Protein AF-A0A815XJ61-F1 (afdb_monomer_lite)

Foldseek 3Di:
DALLVQLLVVCCVVCVDDDLPDFPVNDDPVVLVVSSVVSCVVPVPHPQDSVNSNVSRRVSSPVNNVVVVVVPPPPDDDDDDDD

Sequence (83 aa):
DSSTTTARAILKYLYPRPSPNFKLSDIHPTTAAYIVDCSKNCHPDDRSTTKQIRRSMSNYFASIKHRKKRKTILLNAGGGRNQ

Radius of gyration: 16.84 Å; chains: 1; bounding box: 46×34×33 Å

Organism: NCBI:txid433720

pLDDT: mean 82.9, std 18.17, range [42.72, 96.62]

Secondary structure (DSSP, 8-state):
--HHHHHHHHHHHH-SS--TT--GGGS-HHHHHHHHHHHHHT-TT----HHHHHHHHHHHHHHHHHHHHTTS-----------

Structure (mmCIF, N/CA/C/O backbone):
data_AF-A0A815XJ61-F1
#
_entry.id   AF-A0A815XJ61-F1
#
loop_
_atom_site.group_PDB
_atom_site.id
_atom_site.type_symbol
_atom_site.label_atom_id
_atom_site.label_alt_id
_atom_site.label_comp_id
_atom_site.label_asym_id
_atom_site.label_entity_id
_atom_site.label_seq_id
_atom_site.pdbx_PDB_ins_code
_atom_site.Cartn_x
_atom_site.Cartn_y
_atom_site.Cartn_z
_atom_site.occupancy
_atom_site.B_iso_or_equiv
_atom_site.auth_seq_id
_atom_site.auth_comp_id
_atom_site.auth_asym_id
_atom_site.auth_atom_id
_atom_site.pdbx_PDB_model_num
ATOM 1 N N . ASP A 1 1 ? -6.022 0.879 -13.317 1.00 66.81 1 ASP A N 1
ATOM 2 C CA . ASP A 1 1 ? -5.683 0.917 -11.873 1.00 66.81 1 ASP A CA 1
ATOM 3 C C . ASP A 1 1 ? -4.242 1.376 -11.666 1.00 66.81 1 ASP A C 1
ATOM 5 O O . ASP A 1 1 ? -3.471 1.285 -12.610 1.00 66.81 1 ASP A O 1
ATOM 9 N N . SER A 1 2 ? -3.892 1.934 -10.500 1.00 90.31 2 SER A N 1
ATOM 10 C CA . SER A 1 2 ? -2.544 2.467 -10.196 1.00 90.31 2 SER A CA 1
ATOM 11 C C . SER A 1 2 ? -1.869 1.690 -9.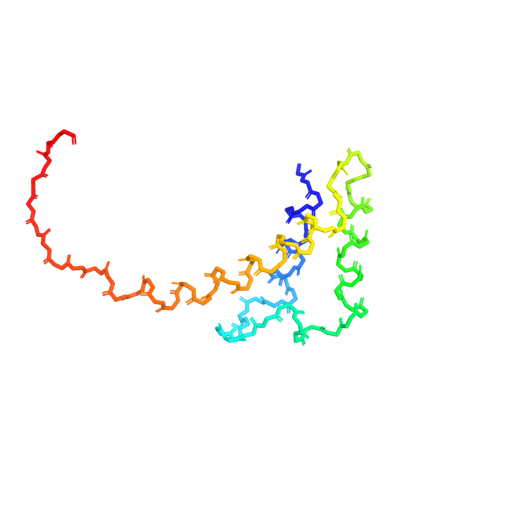061 1.00 90.31 2 SER A C 1
ATOM 13 O O . SER A 1 2 ? -2.551 1.055 -8.251 1.00 90.31 2 SER A O 1
ATOM 15 N N . SER A 1 3 ? -0.546 1.821 -8.909 1.00 95.25 3 SER A N 1
ATOM 16 C CA . SER A 1 3 ? 0.226 1.237 -7.799 1.00 95.25 3 SER A CA 1
ATOM 17 C C . SER A 1 3 ? -0.342 1.646 -6.439 1.00 95.25 3 SER A C 1
ATOM 19 O O . SER A 1 3 ? -0.343 0.866 -5.491 1.00 95.25 3 SER A O 1
ATOM 21 N N . THR A 1 4 ? -0.879 2.865 -6.311 1.00 95.31 4 THR A N 1
ATOM 22 C CA . THR A 1 4 ? -1.502 3.307 -5.051 1.00 95.31 4 THR A CA 1
ATOM 23 C C . THR A 1 4 ? -2.820 2.597 -4.744 1.00 95.31 4 THR A C 1
ATOM 25 O O . THR A 1 4 ? -3.123 2.389 -3.565 1.00 95.31 4 THR A O 1
ATOM 28 N N . THR A 1 5 ? -3.593 2.218 -5.765 1.00 94.81 5 THR A N 1
ATOM 29 C CA . THR A 1 5 ? -4.829 1.434 -5.620 1.00 94.81 5 THR A CA 1
ATOM 30 C C . THR A 1 5 ? -4.498 -0.010 -5.263 1.00 94.81 5 THR A C 1
ATOM 32 O O . THR A 1 5 ? -5.064 -0.545 -4.308 1.00 94.81 5 THR A O 1
ATOM 35 N N . THR A 1 6 ? -3.519 -0.602 -5.944 1.00 96.00 6 THR A N 1
ATOM 36 C CA . THR A 1 6 ? -3.063 -1.975 -5.690 1.00 96.00 6 THR A CA 1
ATOM 37 C C . THR A 1 6 ? -2.477 -2.125 -4.291 1.00 96.00 6 THR A C 1
ATOM 39 O O . THR A 1 6 ? -2.885 -3.023 -3.555 1.00 96.00 6 THR A O 1
ATOM 42 N N . ALA A 1 7 ? -1.672 -1.167 -3.825 1.00 96.44 7 ALA A N 1
ATOM 43 C CA . ALA A 1 7 ? -1.175 -1.161 -2.448 1.00 96.44 7 ALA A CA 1
ATOM 44 C C . ALA A 1 7 ? -2.308 -1.156 -1.409 1.00 96.44 7 ALA A C 1
ATOM 46 O O . ALA A 1 7 ? -2.234 -1.843 -0.390 1.00 96.44 7 ALA A O 1
ATOM 47 N N . ARG A 1 8 ? -3.390 -0.402 -1.660 1.00 94.38 8 ARG A N 1
ATOM 48 C CA . ARG A 1 8 ? -4.568 -0.385 -0.775 1.00 94.38 8 ARG A CA 1
ATOM 49 C C . ARG A 1 8 ? -5.336 -1.703 -0.817 1.00 94.38 8 ARG A C 1
ATOM 51 O O . ARG A 1 8 ? -5.848 -2.117 0.222 1.00 94.38 8 ARG A O 1
ATOM 58 N N . ALA A 1 9 ? -5.429 -2.347 -1.978 1.00 94.94 9 ALA A N 1
ATOM 59 C CA . ALA A 1 9 ? -6.062 -3.655 -2.116 1.00 94.94 9 ALA A CA 1
ATOM 60 C C . ALA A 1 9 ? -5.289 -4.727 -1.334 1.00 94.94 9 ALA A C 1
ATOM 62 O O . ALA A 1 9 ? -5.893 -5.437 -0.528 1.00 94.94 9 ALA A O 1
ATOM 63 N N . ILE A 1 10 ? -3.959 -4.761 -1.473 1.00 95.69 10 ILE A N 1
ATOM 64 C CA . ILE A 1 10 ? -3.086 -5.670 -0.718 1.00 95.69 10 ILE A CA 1
ATOM 65 C C . ILE A 1 10 ? -3.223 -5.417 0.789 1.00 95.69 10 ILE A C 1
ATOM 67 O O . ILE A 1 10 ? -3.431 -6.354 1.556 1.00 95.69 10 ILE A O 1
ATOM 71 N N . LEU A 1 11 ? -3.196 -4.153 1.231 1.00 94.50 11 LEU A N 1
ATOM 72 C CA . LEU A 1 11 ? -3.402 -3.822 2.645 1.00 94.50 11 LEU A CA 1
ATOM 73 C C . LEU A 1 11 ? -4.759 -4.281 3.175 1.00 94.50 11 LEU A C 1
ATOM 75 O O . LEU A 1 11 ? -4.828 -4.785 4.289 1.00 94.50 11 LEU A O 1
ATOM 79 N N . LYS A 1 12 ? -5.833 -4.129 2.394 1.00 93.81 12 LYS A N 1
ATOM 80 C CA . LYS A 1 12 ? -7.170 -4.597 2.779 1.00 93.81 12 LYS A CA 1
ATOM 81 C C . LYS A 1 12 ? -7.231 -6.121 2.892 1.00 93.81 12 LYS A C 1
ATOM 83 O O . LYS A 1 12 ? -7.969 -6.618 3.736 1.00 93.81 12 LYS A O 1
ATOM 88 N N . TYR A 1 13 ? -6.489 -6.838 2.053 1.00 94.44 13 TYR A N 1
ATOM 89 C CA . TYR A 1 13 ? -6.406 -8.295 2.099 1.00 94.44 13 TYR A CA 1
ATOM 90 C C . TYR A 1 13 ? -5.624 -8.784 3.325 1.00 94.44 13 TYR A C 1
ATOM 92 O O . TYR A 1 13 ? -6.123 -9.619 4.072 1.00 94.44 13 TYR A O 1
ATOM 100 N N . LEU A 1 14 ? -4.439 -8.217 3.576 1.00 93.31 14 LEU A N 1
ATOM 101 C CA . LEU A 1 14 ? -3.585 -8.595 4.711 1.00 93.31 14 LEU A CA 1
ATOM 102 C C . LEU A 1 14 ? -4.151 -8.132 6.060 1.00 93.31 14 LEU A C 1
ATOM 104 O O . LEU A 1 14 ? -4.022 -8.817 7.070 1.00 93.31 14 LEU A O 1
ATOM 108 N N . TYR A 1 15 ? -4.792 -6.966 6.075 1.00 92.50 15 TYR A N 1
ATOM 109 C CA . TYR A 1 15 ? -5.344 -6.334 7.266 1.00 92.50 15 TYR A CA 1
ATOM 110 C C . TYR A 1 15 ? -6.810 -5.961 7.009 1.00 92.50 15 TYR A C 1
ATOM 112 O O . TYR A 1 15 ? -7.126 -4.790 6.818 1.00 92.50 15 TYR A O 1
ATOM 120 N N . PRO A 1 16 ? -7.751 -6.921 7.008 1.00 87.88 16 PRO A N 1
ATOM 121 C CA . PRO A 1 16 ? -9.158 -6.633 6.717 1.00 87.88 16 PRO A CA 1
ATOM 122 C C . PRO A 1 16 ? -9.863 -5.867 7.846 1.00 87.88 16 PRO A C 1
ATOM 124 O O . PRO A 1 16 ? -10.832 -5.142 7.603 1.00 87.88 16 PRO A O 1
ATOM 127 N N . ARG A 1 17 ? -9.393 -6.024 9.093 1.00 85.31 17 ARG A N 1
ATOM 128 C CA . ARG A 1 17 ? -9.945 -5.390 10.305 1.00 85.31 17 ARG A CA 1
ATOM 129 C C . ARG A 1 17 ? -8.835 -4.948 11.273 1.00 85.31 17 ARG A C 1
ATOM 131 O O . ARG A 1 17 ? -8.788 -5.432 12.402 1.00 85.31 17 ARG A O 1
ATOM 138 N N . PRO A 1 18 ? -7.921 -4.056 10.860 1.00 86.94 18 PRO A N 1
ATOM 139 C CA . PRO A 1 18 ? -6.859 -3.593 11.737 1.00 86.94 18 PRO A CA 1
ATOM 140 C C . PRO A 1 18 ? -7.457 -2.779 12.889 1.00 86.94 18 PRO A C 1
ATOM 142 O O . PRO A 1 18 ? -8.532 -2.177 12.767 1.00 86.94 18 PRO A O 1
ATOM 145 N N . SER A 1 19 ? -6.749 -2.751 14.017 1.00 86.38 19 SER A N 1
ATOM 146 C CA . SER A 1 19 ? -7.130 -1.911 15.152 1.00 86.38 19 SER A CA 1
ATOM 147 C C . SER A 1 19 ? -7.245 -0.439 14.711 1.00 86.38 19 SER A C 1
ATOM 149 O O . SER A 1 19 ? -6.449 0.013 13.891 1.00 86.38 19 SER A O 1
ATOM 151 N N . PRO A 1 20 ? -8.184 0.359 15.256 1.00 84.38 20 PRO A N 1
ATOM 152 C CA . PRO A 1 20 ? -8.294 1.792 14.949 1.00 84.38 20 PRO A CA 1
ATOM 153 C C . PRO A 1 20 ? -7.027 2.606 15.247 1.00 84.38 20 PRO A C 1
ATOM 155 O O . PRO A 1 20 ? -6.877 3.713 14.732 1.00 84.38 20 PRO A O 1
ATOM 158 N N . ASN A 1 21 ? -6.153 2.070 16.102 1.00 86.56 21 ASN A N 1
ATOM 159 C CA . ASN A 1 21 ? -4.869 2.666 16.456 1.00 86.56 21 ASN A CA 1
ATOM 160 C C . ASN A 1 21 ? -3.693 2.068 15.673 1.00 86.56 21 ASN A C 1
ATOM 162 O O . ASN A 1 21 ? -2.582 2.558 15.839 1.00 86.56 21 ASN A O 1
ATOM 166 N N . PHE A 1 22 ? -3.936 1.049 14.841 1.00 90.12 22 PHE A N 1
ATOM 167 C CA . PHE A 1 22 ? -2.919 0.421 14.006 1.00 90.12 22 PHE A CA 1
ATOM 168 C C . PHE A 1 22 ? -2.457 1.402 12.929 1.00 90.12 22 PHE A C 1
ATOM 170 O O . PHE A 1 22 ? -3.273 2.029 12.244 1.00 90.12 22 PHE A O 1
ATOM 177 N N . LYS A 1 23 ? -1.147 1.552 12.792 1.00 92.56 23 LYS A N 1
ATOM 178 C CA . LYS A 1 23 ? -0.478 2.480 11.882 1.00 92.56 23 LYS A CA 1
ATOM 179 C C . LYS A 1 23 ? 0.406 1.709 10.915 1.00 92.56 23 LYS A C 1
ATOM 181 O O . LYS A 1 23 ? 0.810 0.581 11.163 1.00 92.56 23 LYS A O 1
ATOM 186 N N . LEU A 1 24 ? 0.794 2.374 9.828 1.00 91.50 24 LEU A N 1
ATOM 187 C CA . LEU A 1 24 ? 1.766 1.820 8.885 1.00 91.50 24 LEU A CA 1
ATOM 188 C C . LEU A 1 24 ? 3.117 1.491 9.553 1.00 91.50 24 LEU A C 1
ATOM 190 O O . LEU A 1 24 ? 3.791 0.568 9.115 1.00 91.50 24 LEU A O 1
ATOM 194 N N . SER A 1 25 ? 3.501 2.224 10.604 1.00 92.25 25 SER A N 1
ATOM 195 C CA . SER A 1 25 ? 4.708 1.959 11.402 1.00 92.25 25 SER A CA 1
ATOM 196 C C . SER A 1 25 ? 4.674 0.629 12.150 1.00 92.25 25 SER A C 1
ATOM 198 O O . SER A 1 25 ? 5.727 0.129 12.521 1.00 92.25 25 SER A O 1
ATOM 200 N N . ASP A 1 26 ? 3.482 0.078 12.372 1.00 92.12 26 ASP A N 1
ATOM 201 C CA . ASP A 1 26 ? 3.292 -1.158 13.132 1.00 92.12 26 ASP A CA 1
ATOM 202 C C . ASP A 1 26 ? 3.435 -2.393 12.222 1.00 92.12 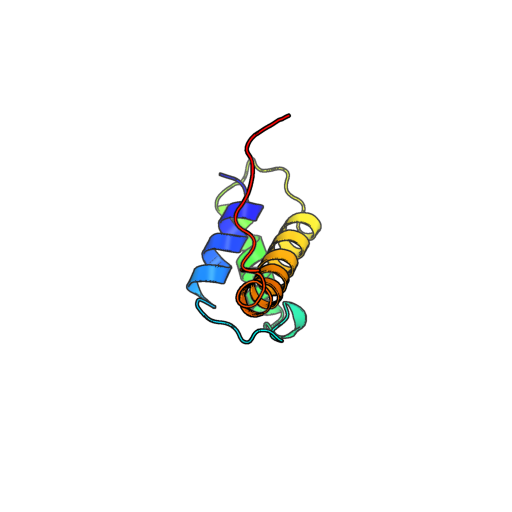26 ASP A C 1
ATOM 204 O O . ASP A 1 26 ? 3.465 -3.528 12.691 1.00 92.12 26 ASP A O 1
ATOM 208 N N . ILE A 1 27 ? 3.530 -2.177 10.905 1.00 93.25 27 ILE A N 1
ATOM 209 C CA . ILE A 1 27 ? 3.839 -3.212 9.921 1.00 93.25 27 ILE A CA 1
ATOM 210 C C . ILE A 1 27 ? 5.351 -3.407 9.876 1.00 93.25 27 ILE A C 1
ATOM 212 O O . ILE A 1 27 ? 6.109 -2.439 9.787 1.00 93.25 27 ILE A O 1
ATOM 216 N N . HIS A 1 28 ? 5.786 -4.668 9.853 1.00 95.38 28 HIS A N 1
ATOM 217 C CA . HIS A 1 28 ? 7.196 -4.990 9.695 1.00 95.38 28 HIS A CA 1
ATOM 218 C C . HIS A 1 28 ? 7.766 -4.332 8.418 1.00 95.38 28 HIS A C 1
ATOM 220 O O . HIS A 1 28 ? 7.137 -4.418 7.355 1.00 95.38 28 HIS A O 1
ATOM 226 N N . PRO A 1 29 ? 8.948 -3.686 8.469 1.00 92.19 29 PRO A N 1
ATOM 227 C CA . PRO A 1 29 ? 9.483 -2.924 7.341 1.00 92.19 29 PRO A CA 1
ATOM 228 C C . PRO A 1 29 ? 9.574 -3.719 6.033 1.00 92.19 29 PRO A C 1
ATOM 230 O O . PRO A 1 29 ? 9.291 -3.171 4.969 1.00 92.19 29 PRO A O 1
ATOM 233 N N . THR A 1 30 ? 9.899 -5.015 6.109 1.00 95.81 30 THR A N 1
ATOM 234 C CA . THR A 1 30 ? 9.974 -5.892 4.928 1.00 95.81 30 THR A CA 1
ATOM 235 C C . THR A 1 30 ? 8.609 -6.113 4.285 1.00 95.81 30 THR A C 1
ATOM 237 O O . THR A 1 30 ? 8.499 -6.041 3.066 1.00 95.81 30 THR A O 1
ATOM 240 N N . THR A 1 31 ? 7.546 -6.295 5.073 1.00 95.31 31 THR A N 1
ATOM 241 C CA . THR A 1 31 ? 6.174 -6.402 4.559 1.00 95.31 31 THR A CA 1
ATOM 242 C C . THR A 1 31 ? 5.753 -5.100 3.886 1.00 95.31 31 THR A C 1
ATOM 244 O O . THR A 1 31 ? 5.165 -5.120 2.808 1.00 95.31 31 THR A O 1
ATOM 247 N N . ALA A 1 32 ? 6.085 -3.949 4.479 1.00 94.44 32 ALA A N 1
ATOM 248 C CA . ALA A 1 32 ? 5.771 -2.654 3.881 1.00 94.44 32 ALA A CA 1
ATOM 249 C C . ALA A 1 32 ? 6.517 -2.427 2.553 1.00 94.44 32 ALA A C 1
ATOM 251 O O . ALA A 1 32 ? 5.914 -1.917 1.609 1.00 94.44 32 ALA A O 1
ATOM 252 N N . ALA A 1 33 ? 7.793 -2.818 2.467 1.00 95.62 33 ALA A N 1
ATOM 253 C CA . ALA A 1 33 ? 8.573 -2.771 1.230 1.00 95.62 33 ALA A CA 1
ATOM 254 C C . ALA A 1 33 ? 7.998 -3.716 0.166 1.00 95.62 33 ALA A C 1
ATOM 256 O O . ALA A 1 33 ? 7.737 -3.289 -0.954 1.00 95.62 33 ALA A O 1
ATOM 257 N N . TYR A 1 34 ? 7.671 -4.951 0.552 1.00 96.62 34 TYR A N 1
ATOM 258 C CA . TYR A 1 34 ? 7.071 -5.940 -0.339 1.00 96.62 34 TYR A CA 1
ATOM 259 C C . TYR A 1 34 ? 5.761 -5.450 -0.970 1.00 96.62 34 TYR A C 1
ATOM 261 O O . TYR A 1 34 ? 5.555 -5.603 -2.171 1.00 96.62 34 TYR A O 1
ATOM 269 N N . ILE A 1 35 ? 4.886 -4.802 -0.191 1.00 96.44 35 ILE A N 1
ATOM 270 C CA . ILE A 1 35 ? 3.635 -4.234 -0.721 1.00 96.44 35 ILE A CA 1
ATOM 271 C C . ILE A 1 35 ? 3.925 -3.156 -1.773 1.00 96.44 35 ILE A C 1
ATOM 273 O O . ILE A 1 35 ? 3.242 -3.107 -2.797 1.00 96.44 35 ILE A O 1
ATOM 277 N N . VAL A 1 36 ? 4.919 -2.293 -1.538 1.00 96.38 36 VAL A N 1
ATOM 278 C CA . VAL A 1 36 ? 5.317 -1.248 -2.494 1.00 96.38 36 VAL A CA 1
ATOM 279 C C . VAL A 1 36 ? 5.836 -1.869 -3.787 1.00 96.38 36 VAL A C 1
ATOM 281 O O . VAL A 1 36 ? 5.383 -1.474 -4.861 1.00 96.38 36 VAL A O 1
ATOM 284 N N . ASP A 1 37 ? 6.743 -2.835 -3.682 1.00 96.19 37 ASP A N 1
ATOM 285 C CA . ASP A 1 37 ? 7.376 -3.468 -4.840 1.00 96.19 37 ASP A CA 1
ATOM 286 C C . ASP A 1 37 ? 6.356 -4.254 -5.660 1.00 96.19 37 ASP A C 1
ATOM 288 O O . ASP A 1 37 ? 6.261 -4.071 -6.872 1.00 96.19 37 ASP A O 1
ATOM 292 N N . CYS A 1 38 ? 5.509 -5.044 -4.997 1.00 95.81 38 CYS A N 1
ATOM 293 C CA . CYS A 1 38 ? 4.421 -5.767 -5.646 1.00 95.81 38 CYS A CA 1
ATOM 294 C C . CYS A 1 38 ? 3.475 -4.805 -6.381 1.00 95.81 38 CYS A C 1
ATOM 296 O O . CYS A 1 38 ? 3.136 -5.027 -7.540 1.00 95.81 38 CYS A O 1
ATOM 298 N N . SER A 1 39 ? 3.126 -3.676 -5.757 1.00 95.88 39 SER A N 1
ATOM 299 C CA . SER A 1 39 ? 2.237 -2.684 -6.370 1.00 95.88 39 SER A CA 1
ATOM 300 C C . SER A 1 39 ? 2.821 -2.041 -7.625 1.00 95.88 39 SER A C 1
ATOM 302 O O . SER A 1 39 ? 2.077 -1.813 -8.576 1.00 95.88 39 SER A O 1
ATOM 304 N N . LYS A 1 40 ? 4.129 -1.755 -7.635 1.00 94.50 40 LYS A N 1
ATOM 305 C CA . LYS A 1 40 ? 4.821 -1.220 -8.815 1.00 94.50 40 LYS A CA 1
ATOM 306 C C . LYS A 1 40 ? 4.991 -2.267 -9.907 1.00 94.50 40 LYS A C 1
ATOM 308 O O . LYS A 1 40 ? 4.803 -1.953 -11.072 1.00 94.50 40 LYS A O 1
ATOM 313 N N . ASN A 1 41 ? 5.285 -3.512 -9.539 1.00 95.19 41 ASN A N 1
ATOM 314 C CA . ASN A 1 41 ? 5.408 -4.606 -10.503 1.00 95.19 41 ASN A CA 1
ATOM 315 C C . ASN A 1 41 ? 4.076 -4.909 -11.205 1.00 95.19 41 ASN A C 1
ATOM 317 O O . ASN A 1 41 ? 4.075 -5.261 -12.379 1.00 95.19 41 ASN A O 1
ATOM 321 N N . CYS A 1 42 ? 2.939 -4.727 -10.524 1.00 94.12 42 CYS A N 1
ATOM 322 C CA . CYS A 1 42 ? 1.618 -4.829 -11.150 1.00 94.12 42 CYS A CA 1
ATOM 323 C C . CYS A 1 42 ? 1.298 -3.666 -12.106 1.00 94.12 42 CYS A C 1
ATOM 325 O O . CYS A 1 42 ? 0.409 -3.802 -12.944 1.00 94.12 42 CYS A O 1
ATOM 327 N N . HIS A 1 43 ? 1.981 -2.526 -11.972 1.00 92.19 43 HIS A N 1
ATOM 328 C CA . HIS A 1 43 ? 1.734 -1.316 -12.757 1.00 92.19 43 HIS A CA 1
ATOM 329 C C . HIS A 1 43 ? 3.056 -0.656 -13.176 1.00 92.19 43 HIS A C 1
ATOM 331 O O . HIS A 1 43 ? 3.385 0.420 -12.670 1.00 92.19 43 HIS A O 1
ATOM 337 N N . PRO A 1 44 ? 3.816 -1.274 -14.099 1.00 88.19 44 PRO A N 1
ATOM 338 C CA . PRO A 1 44 ? 5.130 -0.770 -14.501 1.00 88.19 44 PRO A CA 1
ATOM 339 C C . PRO A 1 44 ? 5.072 0.639 -15.115 1.00 88.19 44 PRO A C 1
ATOM 341 O O . PRO A 1 44 ? 6.013 1.413 -14.957 1.00 88.19 44 PRO A O 1
ATOM 344 N N . ASP A 1 45 ? 3.951 1.001 -15.746 1.00 92.56 45 ASP A N 1
ATOM 345 C CA . ASP A 1 45 ? 3.738 2.320 -16.357 1.00 92.56 45 ASP A CA 1
ATOM 346 C C . ASP A 1 45 ? 3.263 3.398 -15.364 1.00 92.56 45 ASP A C 1
ATOM 348 O O . ASP A 1 45 ? 3.207 4.588 -15.694 1.00 92.56 45 ASP A O 1
ATOM 352 N N . ASP A 1 46 ? 2.891 3.016 -14.138 1.00 88.38 46 ASP A N 1
ATOM 353 C CA . ASP A 1 46 ? 2.384 3.961 -13.149 1.00 88.38 46 ASP A CA 1
ATOM 354 C C . ASP A 1 46 ? 3.523 4.776 -12.524 1.00 88.38 46 ASP A C 1
ATOM 356 O O . ASP A 1 46 ? 4.412 4.263 -11.846 1.00 88.38 46 ASP A O 1
ATOM 360 N N . ARG A 1 47 ? 3.451 6.102 -12.672 1.00 89.12 47 ARG A N 1
ATOM 361 C CA . ARG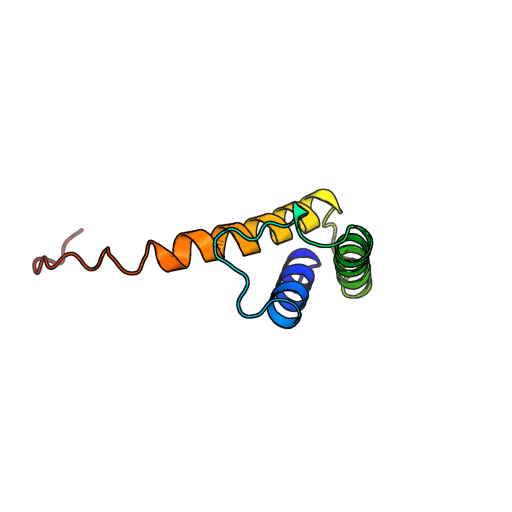 A 1 47 ? 4.473 7.047 -12.187 1.00 89.12 47 ARG A CA 1
ATOM 362 C C . ARG A 1 47 ? 4.404 7.319 -10.679 1.00 89.12 47 ARG A C 1
ATOM 364 O O . ARG A 1 47 ? 5.001 8.282 -10.191 1.00 89.12 47 ARG A O 1
ATOM 371 N N . SER A 1 48 ? 3.680 6.495 -9.924 1.00 92.75 48 SER A N 1
ATOM 372 C CA . SER A 1 48 ? 3.579 6.627 -8.474 1.00 92.75 48 SER A CA 1
ATOM 373 C C . SER A 1 48 ? 4.920 6.346 -7.802 1.00 92.75 48 SER A C 1
ATOM 375 O O . SER A 1 48 ? 5.450 5.234 -7.785 1.00 92.75 48 SER A O 1
ATOM 377 N N . THR A 1 49 ? 5.459 7.368 -7.152 1.00 93.88 49 THR A N 1
ATOM 378 C CA . THR A 1 49 ? 6.659 7.236 -6.328 1.00 93.88 49 THR A CA 1
ATOM 379 C C . THR A 1 49 ? 6.404 6.327 -5.123 1.00 93.88 49 THR A C 1
ATOM 381 O O . THR A 1 49 ? 5.297 6.254 -4.584 1.00 93.88 49 THR A O 1
ATOM 384 N N . THR A 1 50 ? 7.466 5.710 -4.597 1.00 93.81 50 THR A N 1
ATOM 385 C CA . THR A 1 50 ? 7.405 4.949 -3.333 1.00 93.81 50 THR A CA 1
ATOM 386 C C . THR A 1 50 ? 6.803 5.785 -2.197 1.00 93.81 50 THR A C 1
ATOM 388 O O . THR A 1 50 ? 6.028 5.281 -1.386 1.00 93.81 50 THR A O 1
ATOM 391 N N . LYS A 1 51 ? 7.089 7.095 -2.166 1.00 95.25 51 LYS A N 1
ATOM 392 C CA . LYS A 1 51 ? 6.519 8.035 -1.192 1.00 95.25 51 LYS A CA 1
ATOM 393 C C . LYS A 1 51 ? 5.001 8.177 -1.343 1.00 95.25 51 LYS A C 1
ATOM 395 O O . LYS A 1 51 ? 4.298 8.168 -0.334 1.00 95.25 51 LYS A O 1
ATOM 400 N N . GLN A 1 52 ? 4.485 8.284 -2.570 1.00 96.31 52 GLN A N 1
ATOM 401 C CA . GLN A 1 52 ? 3.040 8.340 -2.831 1.00 96.31 52 GLN A CA 1
ATOM 402 C C . GLN A 1 52 ? 2.343 7.039 -2.425 1.00 96.31 52 GLN A C 1
ATOM 404 O O . GLN A 1 52 ? 1.297 7.090 -1.777 1.00 96.31 52 GLN A O 1
ATOM 409 N N . ILE A 1 53 ? 2.953 5.886 -2.712 1.00 96.19 53 ILE A N 1
ATOM 410 C CA . ILE A 1 53 ? 2.423 4.576 -2.312 1.00 96.19 53 ILE A CA 1
ATOM 411 C C . ILE A 1 53 ? 2.379 4.463 -0.782 1.00 96.19 53 ILE A C 1
ATOM 413 O O . ILE A 1 53 ? 1.312 4.214 -0.222 1.00 96.19 53 ILE A O 1
ATOM 417 N N . ARG A 1 54 ? 3.480 4.765 -0.077 1.00 95.56 54 ARG A N 1
ATOM 418 C CA . ARG A 1 54 ? 3.506 4.759 1.400 1.00 95.56 54 ARG A CA 1
ATOM 419 C C . ARG A 1 54 ? 2.516 5.757 2.006 1.00 95.56 54 ARG A C 1
ATOM 421 O O . ARG A 1 54 ? 1.873 5.449 3.006 1.00 95.56 54 ARG A O 1
ATOM 428 N N . ARG A 1 55 ? 2.321 6.931 1.394 1.00 96.12 55 ARG A N 1
ATOM 429 C CA . ARG A 1 55 ? 1.287 7.892 1.822 1.00 96.12 55 ARG A CA 1
ATOM 430 C C . ARG A 1 55 ? -0.120 7.310 1.667 1.00 96.12 55 ARG A C 1
ATOM 432 O O . ARG A 1 55 ? -0.932 7.447 2.579 1.00 96.12 55 ARG A O 1
ATOM 439 N N . SER A 1 56 ? -0.399 6.637 0.551 1.00 95.50 56 SER A N 1
ATOM 440 C CA . SER A 1 56 ? -1.669 5.936 0.314 1.00 95.50 56 SER A CA 1
ATOM 441 C C . SER A 1 56 ? -1.919 4.845 1.364 1.00 95.50 56 SER A C 1
ATOM 443 O O . SER A 1 56 ? -3.006 4.772 1.943 1.00 95.50 56 SER A O 1
ATOM 445 N N . MET A 1 57 ? -0.886 4.062 1.691 1.00 95.44 57 MET A N 1
ATOM 446 C CA . MET A 1 57 ? -0.915 3.052 2.753 1.00 95.44 57 MET A CA 1
ATOM 447 C C . MET A 1 57 ? -1.226 3.658 4.133 1.00 95.44 57 MET A C 1
ATOM 449 O O . MET A 1 57 ? -2.100 3.167 4.844 1.00 95.44 57 MET A O 1
ATOM 453 N N . SER A 1 58 ? -0.580 4.765 4.509 1.00 94.62 58 SER A N 1
ATOM 454 C CA . SER A 1 58 ? -0.883 5.470 5.765 1.00 94.62 58 SER A CA 1
ATOM 455 C C . SER A 1 58 ? -2.317 6.005 5.801 1.00 94.62 58 SER A C 1
ATOM 457 O O . SER A 1 58 ? -3.010 5.872 6.811 1.00 94.62 58 SER A O 1
ATOM 459 N N . ASN A 1 59 ? -2.791 6.568 4.686 1.00 93.12 59 ASN A N 1
ATOM 460 C CA . ASN A 1 59 ? -4.158 7.073 4.564 1.00 93.12 59 ASN A CA 1
ATOM 461 C C . ASN A 1 59 ? -5.203 5.957 4.718 1.00 93.12 59 ASN A C 1
ATOM 463 O O . ASN A 1 59 ? -6.280 6.205 5.262 1.00 93.12 59 ASN A O 1
ATOM 467 N N . TYR A 1 60 ? -4.898 4.732 4.276 1.00 92.25 60 TYR A N 1
ATOM 468 C CA . TYR A 1 60 ? -5.766 3.573 4.485 1.00 92.25 60 TYR A CA 1
ATOM 469 C C . TYR A 1 60 ? -6.033 3.342 5.979 1.00 92.25 60 TYR A C 1
ATOM 471 O O . TYR A 1 60 ? -7.194 3.356 6.391 1.00 92.25 60 TYR A O 1
ATOM 479 N N . PHE A 1 61 ? -4.994 3.246 6.808 1.00 90.19 61 PHE A N 1
ATOM 480 C CA . PHE A 1 61 ? -5.155 3.053 8.254 1.00 90.19 61 PHE A CA 1
ATOM 481 C C . PHE A 1 61 ? -5.804 4.255 8.948 1.00 90.19 61 PHE A C 1
ATOM 483 O O . PHE A 1 61 ? -6.705 4.088 9.772 1.00 90.19 61 PHE A O 1
ATOM 490 N N . ALA A 1 62 ? -5.446 5.479 8.545 1.00 88.00 62 ALA A N 1
ATOM 491 C CA . ALA A 1 62 ? -6.104 6.685 9.047 1.00 88.00 62 ALA A CA 1
ATOM 492 C C . ALA A 1 62 ? -7.619 6.668 8.766 1.00 88.00 62 ALA A C 1
ATOM 494 O O . ALA A 1 62 ? -8.422 7.002 9.639 1.00 88.00 62 ALA A O 1
ATOM 495 N N . SER A 1 63 ? -8.037 6.199 7.585 1.00 85.56 63 SER A N 1
ATOM 496 C CA . SER A 1 63 ? -9.458 6.110 7.225 1.00 85.56 63 SER A CA 1
ATOM 497 C C . SER A 1 63 ? -10.257 5.154 8.125 1.00 85.56 63 SER A C 1
ATOM 499 O O . SER A 1 63 ? -11.452 5.361 8.338 1.00 85.56 63 SER A O 1
ATOM 501 N N . ILE A 1 64 ? -9.605 4.150 8.719 1.00 82.31 64 ILE A N 1
ATOM 502 C CA . ILE A 1 64 ? -10.233 3.171 9.621 1.00 82.31 64 ILE A CA 1
ATOM 503 C C . ILE A 1 64 ? -10.50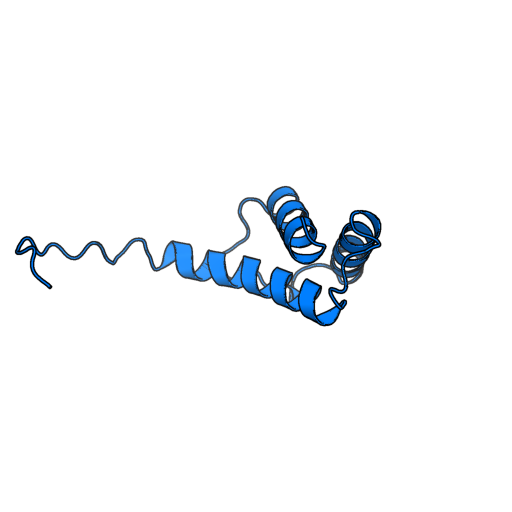6 3.794 10.992 1.00 82.31 64 ILE A C 1
ATOM 505 O O . ILE A 1 64 ? -11.596 3.609 11.540 1.00 82.31 64 ILE A O 1
ATOM 509 N N . LYS A 1 65 ? -9.588 4.629 11.495 1.00 68.56 65 LYS A N 1
ATOM 510 C CA . LYS A 1 65 ? -9.795 5.435 12.711 1.00 68.56 65 LYS A CA 1
ATOM 511 C C . LYS A 1 65 ? -11.048 6.310 12.601 1.00 68.56 65 LYS A C 1
ATOM 513 O O . LYS A 1 65 ? -11.863 6.360 13.522 1.00 68.56 65 LYS A O 1
ATOM 518 N N . HIS A 1 66 ? -11.249 6.948 11.447 1.00 57.91 66 HIS A N 1
ATOM 519 C CA . HIS A 1 66 ? -12.412 7.808 11.208 1.00 57.91 66 HIS A CA 1
ATOM 520 C C . HIS A 1 66 ? -13.728 7.033 11.033 1.00 57.91 66 HIS A C 1
ATOM 522 O O . HIS A 1 66 ? -14.785 7.568 11.369 1.00 57.91 66 HIS A O 1
ATOM 528 N N . ARG A 1 67 ? -13.698 5.765 10.597 1.00 55.91 67 ARG A N 1
ATOM 529 C CA . ARG A 1 67 ? -14.909 4.929 10.466 1.00 55.91 67 ARG A CA 1
ATOM 530 C C . ARG A 1 67 ? -15.544 4.539 11.803 1.00 55.91 67 ARG A C 1
ATOM 532 O O . ARG A 1 67 ? -16.753 4.342 11.834 1.00 55.91 67 ARG A O 1
ATOM 539 N N . LYS A 1 68 ? -14.789 4.491 12.910 1.00 49.12 68 LYS A N 1
ATOM 540 C CA . LYS A 1 68 ? -15.383 4.296 14.250 1.00 49.12 68 LYS A CA 1
ATOM 541 C C . LYS A 1 68 ? -15.989 5.573 14.844 1.00 49.12 68 LYS A C 1
ATOM 543 O O . LYS A 1 68 ? -16.932 5.470 15.615 1.00 49.12 68 LYS A O 1
ATOM 548 N N . LYS A 1 69 ? -15.511 6.764 14.457 1.00 47.56 69 LYS A N 1
ATOM 549 C CA . LYS A 1 69 ? -16.071 8.052 14.920 1.00 47.56 69 LYS A CA 1
ATOM 550 C C . LYS A 1 69 ? -17.258 8.545 14.078 1.00 47.56 69 LYS A C 1
ATOM 552 O O . LYS A 1 69 ? -18.090 9.292 14.574 1.00 47.56 69 LYS A O 1
ATOM 557 N N . ARG A 1 70 ? -17.396 8.073 12.833 1.00 50.94 70 ARG A N 1
ATOM 558 C CA . ARG A 1 70 ? -18.561 8.321 11.957 1.00 50.94 70 ARG A CA 1
ATOM 559 C C . ARG A 1 70 ? -19.743 7.357 12.193 1.00 50.94 70 ARG A C 1
ATOM 561 O O . ARG A 1 70 ? -20.527 7.129 11.284 1.00 50.94 70 ARG A O 1
ATOM 568 N N . LYS A 1 71 ? -19.882 6.787 13.397 1.00 46.00 71 LYS A N 1
ATOM 569 C CA . LYS A 1 71 ? -21.101 6.075 13.838 1.00 46.00 71 LYS A CA 1
ATOM 570 C C . LYS A 1 71 ? -21.915 6.843 14.894 1.00 46.00 71 LYS A C 1
ATOM 572 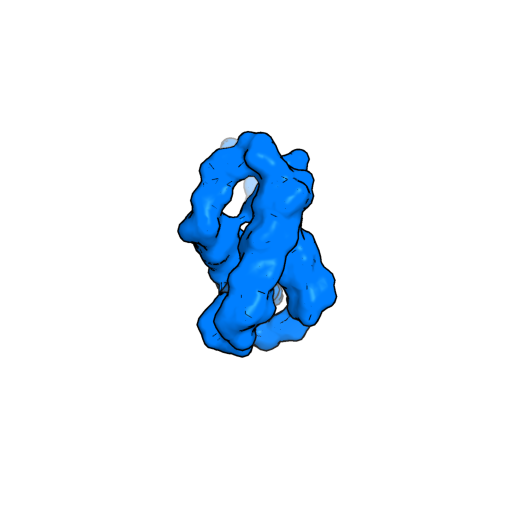O O . LYS A 1 71 ? -22.930 6.334 15.343 1.00 46.00 71 LYS A O 1
ATOM 577 N N . THR A 1 72 ? -21.509 8.069 15.244 1.00 51.09 72 THR A N 1
ATOM 578 C CA . THR A 1 72 ? -22.179 8.908 16.266 1.00 51.09 72 THR A CA 1
ATOM 579 C C . THR A 1 72 ? -22.696 10.241 15.706 1.00 51.09 72 THR A C 1
ATOM 581 O O . THR A 1 72 ? -23.116 11.106 16.457 1.00 51.09 72 THR A O 1
ATOM 584 N N . ILE A 1 73 ? -22.702 10.429 14.383 1.00 57.00 73 ILE A N 1
ATOM 585 C CA . ILE A 1 73 ? -23.291 11.625 13.759 1.00 57.00 73 ILE A CA 1
ATOM 586 C C . ILE A 1 73 ? -24.374 11.176 12.778 1.00 57.00 73 ILE A C 1
ATOM 588 O O . ILE A 1 73 ? -24.273 11.371 11.573 1.00 57.00 73 ILE A O 1
ATOM 592 N N . LEU A 1 74 ? -25.393 10.505 13.308 1.00 46.69 74 LEU A N 1
ATOM 593 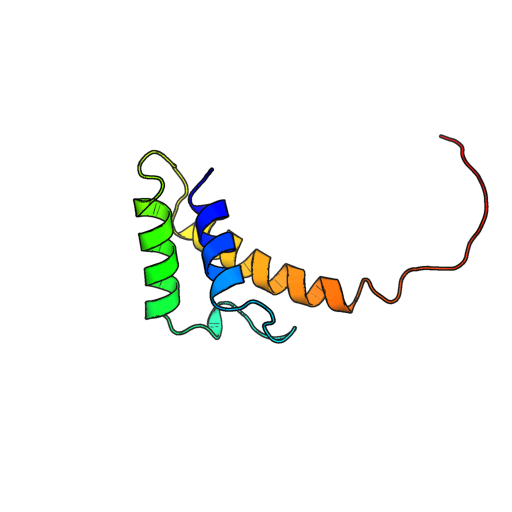C CA . LEU A 1 74 ? -26.743 10.663 12.787 1.00 46.69 74 LEU A CA 1
ATOM 594 C C . LEU A 1 74 ? -27.456 11.522 13.833 1.00 46.69 74 LEU A C 1
ATOM 596 O O . LEU A 1 74 ? -28.085 11.012 14.756 1.00 46.69 74 LEU A O 1
ATOM 600 N N . LEU A 1 75 ? -27.217 12.834 13.763 1.00 49.22 75 LEU A N 1
ATOM 601 C CA . LEU A 1 75 ? -28.050 13.783 14.479 1.00 49.22 75 LEU A CA 1
ATOM 602 C C . LEU A 1 75 ? -29.431 13.688 13.853 1.00 49.22 75 LEU A C 1
ATOM 604 O O . LEU A 1 75 ? -29.621 13.911 12.660 1.00 49.22 75 LEU A O 1
ATOM 608 N N . ASN A 1 76 ? -30.368 13.308 14.699 1.00 50.25 76 ASN A N 1
ATOM 609 C CA . ASN A 1 76 ? -31.772 13.539 14.501 1.00 50.25 76 ASN A CA 1
ATOM 610 C C . ASN A 1 76 ? -31.973 15.049 14.260 1.00 50.25 76 ASN A C 1
ATOM 612 O O . ASN A 1 76 ? -31.838 15.843 15.186 1.00 50.25 76 ASN A O 1
ATOM 616 N N . ALA A 1 77 ? -32.221 15.438 13.013 1.00 46.88 77 ALA A N 1
ATOM 617 C CA . ALA A 1 77 ? -32.819 16.713 12.639 1.00 46.88 77 ALA A CA 1
ATOM 618 C C . ALA A 1 77 ? -33.504 16.505 11.286 1.00 46.88 77 ALA A C 1
ATOM 620 O O . ALA A 1 77 ? -32.877 16.529 10.228 1.00 46.88 77 ALA A O 1
ATOM 621 N N . GLY A 1 78 ? -34.802 16.214 11.339 1.00 49.41 78 GLY A N 1
ATOM 622 C CA . GLY A 1 78 ? -35.665 16.392 10.185 1.00 49.41 78 GLY A CA 1
ATOM 623 C C . GLY A 1 78 ? -35.692 17.865 9.769 1.00 49.41 78 GLY A C 1
ATOM 624 O O . GLY A 1 78 ? -35.620 18.750 10.618 1.00 49.41 78 GLY A O 1
ATOM 625 N N . GLY A 1 79 ? -35.836 18.109 8.465 1.00 47.62 79 GLY A N 1
ATOM 626 C CA . GLY A 1 79 ? -36.272 19.403 7.941 1.00 47.62 79 GLY A CA 1
ATOM 627 C C . GLY A 1 79 ? -35.462 19.933 6.759 1.00 47.62 79 GLY A C 1
ATOM 628 O O . GLY A 1 79 ? -34.354 20.417 6.934 1.00 47.62 79 GLY A O 1
ATOM 629 N N . GLY A 1 80 ? -36.088 19.931 5.576 1.00 42.72 80 GLY A N 1
ATOM 630 C CA . GLY A 1 80 ? -35.901 20.988 4.576 1.00 42.72 80 GLY A CA 1
ATOM 631 C C . GLY A 1 80 ? -34.863 20.762 3.474 1.00 42.72 80 GLY A C 1
ATOM 632 O O . GLY A 1 80 ? -33.689 21.069 3.631 1.00 42.72 80 GLY A O 1
ATOM 633 N N . ARG A 1 81 ? -35.347 20.349 2.295 1.00 55.09 81 ARG A N 1
ATOM 634 C CA . ARG A 1 81 ? -34.731 20.661 0.992 1.00 55.09 81 ARG A CA 1
ATOM 635 C C . ARG A 1 81 ? -34.811 22.181 0.771 1.00 55.09 81 ARG A C 1
ATOM 637 O O . ARG A 1 81 ? -35.935 22.671 0.717 1.00 55.09 81 ARG A O 1
ATOM 644 N N . ASN A 1 82 ? -33.692 22.893 0.594 1.00 48.09 82 ASN A N 1
ATOM 645 C CA . ASN A 1 82 ? -33.519 23.896 -0.476 1.00 48.09 82 ASN A CA 1
ATOM 646 C C . ASN A 1 82 ? -32.143 24.593 -0.456 1.00 48.09 82 ASN A C 1
ATOM 648 O O . ASN A 1 82 ? -31.738 25.102 0.586 1.00 48.09 82 ASN A O 1
ATOM 652 N N . GLN A 1 83 ? -31.582 24.708 -1.671 1.00 45.66 83 GLN A N 1
ATOM 653 C CA . GLN A 1 83 ? -30.349 25.374 -2.136 1.00 45.66 83 GLN A CA 1
ATOM 654 C C . GLN A 1 83 ? -29.039 24.584 -2.048 1.00 45.66 83 GLN A C 1
ATOM 656 O O . GLN A 1 83 ? -28.562 24.286 -0.935 1.00 45.66 83 GLN A O 1
#